Protein AF-A0A2W5N6B0-F1 (afdb_monomer_lite)

Organism: NCBI:txid349221

Structure (mmCIF, N/CA/C/O backbone):
data_AF-A0A2W5N6B0-F1
#
_entry.id   AF-A0A2W5N6B0-F1
#
loop_
_atom_site.group_PDB
_atom_site.id
_atom_site.type_symbol
_atom_site.label_atom_id
_atom_site.label_alt_id
_atom_site.label_comp_id
_atom_site.label_asym_id
_atom_site.label_entity_id
_atom_site.label_seq_id
_atom_site.pdbx_PDB_ins_code
_atom_site.Cartn_x
_atom_site.Cartn_y
_atom_site.Cartn_z
_atom_site.occupancy
_atom_site.B_iso_or_equiv
_atom_site.auth_seq_id
_atom_site.auth_comp_id
_atom_site.auth_asym_id
_atom_site.auth_atom_id
_atom_site.pdbx_PDB_model_num
ATOM 1 N N . MET A 1 1 ? 48.578 -31.060 2.556 1.00 41.78 1 MET A N 1
ATOM 2 C CA . MET A 1 1 ? 48.231 -31.994 3.649 1.00 41.78 1 MET A CA 1
ATOM 3 C C . MET A 1 1 ? 46.722 -31.958 3.850 1.00 41.78 1 MET A C 1
ATOM 5 O O . MET A 1 1 ? 46.220 -31.009 4.428 1.00 41.78 1 MET A O 1
ATOM 9 N N . LYS A 1 2 ? 45.993 -32.922 3.274 1.00 43.59 2 LYS A N 1
ATOM 10 C CA . LYS A 1 2 ? 44.538 -33.074 3.419 1.00 43.59 2 LYS A CA 1
ATOM 11 C C . LYS A 1 2 ? 44.294 -34.296 4.298 1.00 43.59 2 LYS A C 1
ATOM 13 O O . LYS A 1 2 ? 44.694 -35.394 3.927 1.00 43.59 2 LYS A O 1
ATOM 18 N N . LYS A 1 3 ? 43.679 -34.096 5.456 1.00 54.50 3 LYS A N 1
ATOM 19 C CA . LYS A 1 3 ? 43.113 -35.153 6.295 1.00 54.50 3 LYS A CA 1
ATOM 20 C C . LYS A 1 3 ? 41.793 -34.607 6.813 1.00 54.50 3 LYS A C 1
ATOM 22 O O . LYS A 1 3 ? 41.817 -33.530 7.380 1.00 54.50 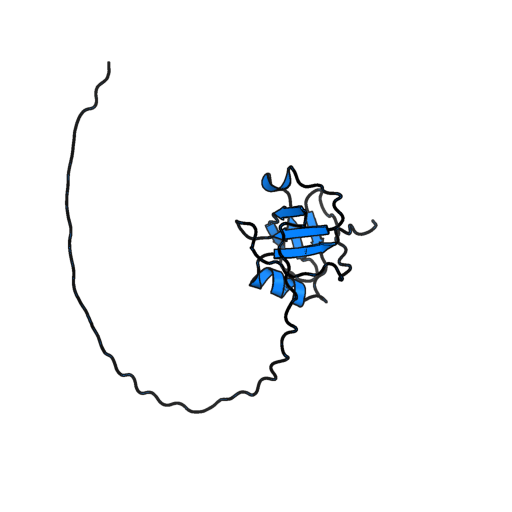3 LYS A O 1
ATOM 27 N N . TYR A 1 4 ? 40.693 -35.297 6.546 1.00 50.62 4 TYR A N 1
ATOM 28 C CA . TYR A 1 4 ? 39.731 -35.740 7.555 1.00 50.62 4 TYR A CA 1
ATOM 29 C C . TYR A 1 4 ? 38.802 -36.748 6.878 1.00 50.62 4 TYR A C 1
ATOM 31 O O . TYR A 1 4 ? 38.109 -36.448 5.909 1.00 50.62 4 TYR A O 1
ATOM 39 N N . ALA A 1 5 ? 38.919 -37.978 7.361 1.00 52.16 5 ALA A N 1
ATOM 40 C CA . ALA A 1 5 ? 38.058 -39.110 7.091 1.00 52.16 5 ALA A CA 1
ATOM 41 C C . ALA A 1 5 ? 37.095 -39.296 8.280 1.00 52.16 5 ALA A C 1
ATOM 43 O O . ALA A 1 5 ? 37.281 -38.665 9.321 1.00 52.16 5 ALA A O 1
ATOM 44 N N . SER A 1 6 ? 36.169 -40.244 8.110 1.00 50.41 6 SER A N 1
ATOM 45 C CA . SER A 1 6 ? 35.234 -40.834 9.088 1.00 50.41 6 SER A CA 1
ATOM 46 C C . SER A 1 6 ? 33.880 -40.124 9.196 1.00 50.41 6 SER A C 1
ATOM 48 O O . SER A 1 6 ? 33.804 -38.988 9.639 1.00 50.41 6 SER A O 1
ATOM 50 N N . ALA A 1 7 ? 32.788 -40.653 8.635 1.00 49.75 7 ALA A N 1
ATOM 51 C CA . ALA A 1 7 ? 32.105 -41.947 8.832 1.00 49.75 7 ALA A CA 1
ATOM 52 C C . ALA A 1 7 ? 31.016 -41.885 9.923 1.00 49.75 7 ALA A C 1
ATOM 54 O O . ALA A 1 7 ? 31.308 -41.787 11.106 1.00 49.75 7 ALA A O 1
ATOM 55 N N . 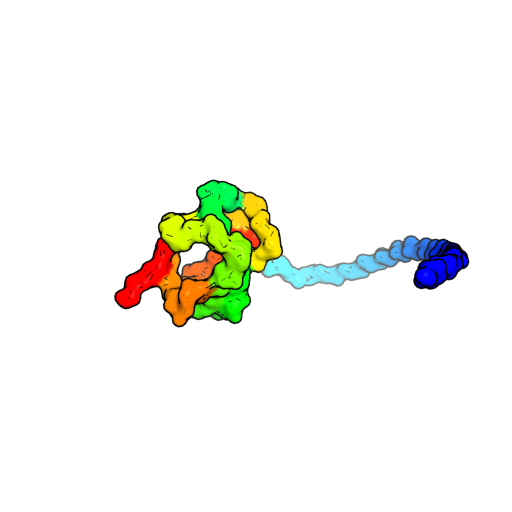ILE A 1 8 ? 29.768 -41.961 9.439 1.00 54.38 8 ILE A N 1
ATOM 56 C CA . ILE A 1 8 ? 28.655 -42.826 9.871 1.00 54.38 8 ILE A CA 1
ATOM 57 C C . ILE A 1 8 ? 28.425 -42.976 11.382 1.00 54.38 8 ILE A C 1
ATOM 59 O O . ILE A 1 8 ? 29.148 -43.724 12.028 1.00 54.38 8 ILE A O 1
ATOM 63 N N . VAL A 1 9 ? 27.280 -42.478 11.870 1.00 51.94 9 VAL A N 1
ATOM 64 C CA . VAL A 1 9 ? 26.424 -43.236 12.804 1.00 51.94 9 VAL A CA 1
ATOM 65 C C . VAL A 1 9 ? 24.953 -43.005 12.450 1.00 51.94 9 VAL A C 1
ATOM 67 O O . VAL A 1 9 ? 24.437 -41.892 12.478 1.00 51.94 9 VAL A O 1
ATOM 70 N N . LEU A 1 10 ? 24.311 -44.111 12.092 1.00 57.31 10 LEU A N 1
ATOM 71 C CA . LEU A 1 10 ? 22.883 -44.321 11.916 1.00 57.31 10 LEU A CA 1
ATOM 72 C C . LEU A 1 10 ? 22.261 -44.530 13.308 1.00 57.31 10 LEU A C 1
ATOM 74 O O . LEU A 1 10 ? 22.767 -45.372 14.047 1.00 57.31 10 LEU A O 1
ATOM 78 N N . LEU A 1 11 ? 21.157 -43.864 13.659 1.00 51.88 11 LEU A N 1
ATOM 79 C CA . LEU A 1 11 ? 20.243 -44.434 14.655 1.00 51.88 11 LEU A CA 1
ATOM 80 C C . LEU A 1 11 ? 18.798 -43.972 14.457 1.00 51.88 11 LEU A C 1
ATOM 82 O O . LEU A 1 11 ? 18.444 -42.801 14.552 1.00 51.88 11 LEU A O 1
ATOM 86 N N . ILE A 1 12 ? 17.999 -44.983 14.143 1.00 54.66 12 ILE A N 1
ATOM 87 C CA . ILE A 1 12 ? 16.551 -45.033 14.019 1.00 54.66 12 ILE A CA 1
ATOM 88 C C . ILE A 1 12 ? 15.945 -44.910 15.420 1.00 54.66 12 ILE A C 1
ATOM 90 O O . ILE A 1 12 ? 16.307 -45.684 16.302 1.00 54.66 12 ILE A O 1
ATOM 94 N N . VAL A 1 13 ? 14.961 -44.027 15.602 1.00 57.84 13 VAL A N 1
ATOM 95 C CA . VAL A 1 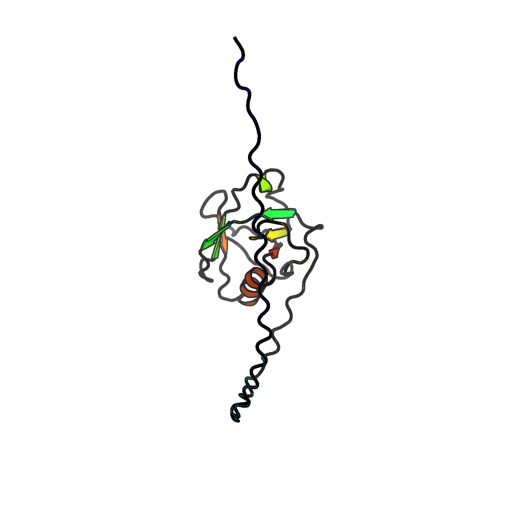13 ? 13.948 -44.189 16.655 1.00 57.84 13 VAL A CA 1
ATOM 96 C C . VAL A 1 13 ? 12.572 -44.048 16.016 1.00 57.84 13 VAL A C 1
ATOM 98 O O . VAL A 1 13 ? 12.017 -42.963 15.870 1.00 57.84 13 VAL A O 1
ATOM 101 N N . LEU A 1 14 ? 12.046 -45.201 15.607 1.00 53.69 14 LEU A N 1
ATOM 102 C CA . LEU A 1 14 ? 10.618 -45.451 15.488 1.00 53.69 14 LEU A CA 1
ATOM 103 C C . LEU A 1 14 ? 10.053 -45.534 16.906 1.00 53.69 14 LEU A C 1
ATOM 105 O O . LEU A 1 14 ? 10.401 -46.443 17.653 1.00 53.69 14 LEU A O 1
ATOM 109 N N . CYS A 1 15 ? 9.155 -44.622 17.258 1.00 49.62 15 CYS A N 1
ATOM 110 C CA . CYS A 1 15 ? 8.217 -44.845 18.347 1.00 49.62 15 CYS A CA 1
ATOM 111 C C . CYS A 1 15 ? 6.840 -44.404 17.857 1.00 49.62 15 CYS A C 1
ATOM 113 O O . CYS A 1 15 ? 6.521 -43.218 17.811 1.00 49.62 15 CYS A O 1
ATOM 115 N N . GLY A 1 16 ? 6.058 -45.379 17.398 1.00 45.25 16 GLY A N 1
ATOM 116 C CA . GLY A 1 16 ? 4.622 -45.211 17.275 1.00 45.25 16 GLY A CA 1
ATOM 117 C C . GLY A 1 16 ? 3.987 -45.339 18.652 1.00 45.25 16 GLY A C 1
ATOM 118 O O . GLY A 1 16 ? 4.425 -46.160 19.450 1.00 45.25 16 GLY A O 1
ATOM 119 N N . LEU A 1 17 ? 2.926 -44.580 18.906 1.00 55.59 17 LEU A N 1
ATOM 120 C CA . LEU A 1 17 ? 1.847 -45.052 19.762 1.00 55.59 17 LEU A CA 1
ATOM 121 C C . LEU A 1 17 ? 0.546 -44.348 19.378 1.00 55.59 17 LEU A C 1
ATOM 123 O O . LEU A 1 17 ? 0.445 -43.123 19.353 1.00 55.59 17 LEU A O 1
ATOM 127 N N . ALA A 1 18 ? -0.434 -45.174 19.034 1.00 51.16 18 ALA A N 1
ATOM 128 C CA . ALA A 1 18 ? -1.803 -44.795 18.768 1.00 51.16 18 ALA A CA 1
ATOM 129 C C . ALA A 1 18 ? -2.491 -44.294 20.046 1.00 51.16 18 ALA A C 1
ATOM 131 O O . ALA A 1 18 ? -2.353 -44.898 21.107 1.00 51.16 18 ALA A O 1
ATOM 132 N N . ALA A 1 19 ? -3.311 -43.255 19.912 1.00 50.50 19 ALA A N 1
ATOM 133 C CA . ALA A 1 19 ? -4.367 -42.944 20.867 1.00 50.50 19 ALA A CA 1
ATOM 134 C C . ALA A 1 19 ? -5.574 -42.369 20.115 1.00 50.50 19 ALA A C 1
ATOM 136 O O . ALA A 1 19 ? -5.756 -41.161 19.986 1.00 50.50 19 ALA A O 1
ATOM 137 N N . THR A 1 20 ? -6.418 -43.259 19.597 1.00 56.38 20 THR A N 1
ATOM 138 C CA . THR A 1 20 ? -7.801 -42.934 19.238 1.00 56.38 20 THR A CA 1
ATOM 139 C C . THR A 1 20 ? -8.604 -42.750 20.524 1.00 56.38 20 THR A C 1
ATOM 141 O O . THR A 1 20 ? -9.148 -43.707 21.072 1.00 56.38 20 THR A O 1
ATOM 144 N N . GLY A 1 21 ? -8.655 -41.515 21.023 1.00 45.91 21 GLY A N 1
ATOM 145 C CA . GLY A 1 21 ? -9.520 -41.099 22.124 1.00 45.91 21 GLY A CA 1
ATOM 146 C C . GLY A 1 21 ? -10.802 -40.468 21.592 1.00 45.91 21 GLY A C 1
ATOM 147 O O . GLY A 1 21 ? -10.828 -39.293 21.238 1.00 45.91 21 GLY A O 1
ATOM 148 N N . ARG A 1 22 ? -11.877 -41.255 21.522 1.00 56.97 22 ARG A N 1
ATOM 149 C CA . ARG A 1 22 ? -13.228 -40.805 21.166 1.00 56.97 22 ARG A CA 1
ATOM 150 C C . ARG A 1 22 ? -13.902 -40.258 22.431 1.00 56.97 22 ARG A C 1
ATOM 152 O O . ARG A 1 22 ? -14.503 -41.021 23.179 1.00 56.97 22 ARG A O 1
ATOM 159 N N . ALA A 1 23 ? -13.792 -38.955 22.682 1.00 45.97 23 ALA A N 1
ATOM 160 C CA . ALA A 1 23 ? -14.528 -38.284 23.754 1.00 45.97 23 ALA A CA 1
ATOM 161 C C . ALA A 1 23 ? -15.771 -37.592 23.179 1.00 45.97 23 ALA A C 1
ATOM 163 O O . ALA A 1 23 ? -15.686 -36.623 22.428 1.00 45.97 23 ALA A O 1
ATOM 164 N N . LYS A 1 24 ? -16.940 -38.136 23.520 1.00 58.00 24 LYS A N 1
ATOM 165 C CA . LYS A 1 24 ? -18.250 -37.539 23.275 1.00 58.00 24 LYS A CA 1
ATOM 166 C C . LYS A 1 24 ? -18.511 -36.521 24.382 1.00 58.00 24 LYS A C 1
ATOM 168 O O . LYS A 1 24 ? -18.784 -36.916 25.508 1.00 58.00 24 LYS A O 1
ATOM 173 N N . ILE A 1 25 ? -18.421 -35.233 24.060 1.00 57.31 25 ILE A N 1
ATOM 174 C CA . ILE A 1 25 ? -18.868 -34.151 24.941 1.00 57.31 25 ILE A CA 1
ATOM 175 C C . ILE A 1 25 ? -20.196 -33.647 24.375 1.00 57.31 25 ILE A C 1
ATOM 177 O O . ILE A 1 25 ? -20.237 -32.965 23.356 1.00 57.31 25 ILE A O 1
ATOM 181 N N . MET A 1 26 ? -21.288 -34.074 25.007 1.00 49.50 26 MET A N 1
ATOM 182 C CA . MET A 1 26 ? -22.595 -33.436 24.889 1.00 49.50 26 MET A CA 1
ATOM 183 C C . MET A 1 26 ? -22.639 -32.345 25.955 1.00 49.50 26 MET A C 1
ATOM 185 O O . MET A 1 26 ? -22.617 -32.649 27.145 1.00 49.50 26 MET A O 1
ATOM 189 N N . GLY A 1 27 ? -22.652 -31.092 25.516 1.00 52.56 27 GLY A N 1
ATOM 190 C CA . GLY A 1 27 ? -22.861 -29.922 26.357 1.00 52.56 27 GLY A CA 1
ATOM 191 C C . GLY A 1 27 ? -23.805 -28.983 25.628 1.00 52.56 27 GLY A C 1
ATOM 192 O O . GLY A 1 27 ? -23.416 -28.362 24.643 1.00 52.56 27 GLY A O 1
ATOM 193 N N . ASN A 1 28 ? -25.053 -28.954 26.088 1.00 61.47 28 ASN A N 1
ATOM 194 C CA . ASN A 1 28 ? -26.052 -27.968 25.707 1.00 61.47 28 ASN A CA 1
ATOM 195 C C . ASN A 1 28 ? -25.585 -26.580 26.161 1.00 61.47 28 ASN A C 1
ATOM 197 O O . ASN A 1 28 ? -25.136 -26.439 27.297 1.00 61.47 28 ASN A O 1
ATOM 201 N N . ASN A 1 29 ? -25.747 -25.571 25.309 1.00 53.50 29 ASN A N 1
ATOM 202 C CA . ASN A 1 29 ? -26.255 -24.286 25.766 1.00 53.50 29 AS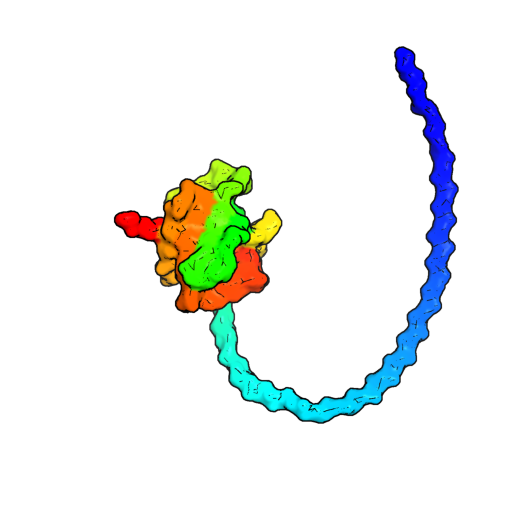N A CA 1
ATOM 203 C C . ASN A 1 29 ? -26.897 -23.527 24.607 1.00 53.50 29 ASN A C 1
ATOM 205 O O . ASN A 1 29 ? -26.295 -23.308 23.554 1.00 53.50 29 ASN A O 1
ATOM 209 N N . GLU A 1 30 ? -28.154 -23.191 24.855 1.00 57.84 30 GLU A N 1
ATOM 210 C CA . GLU A 1 30 ? -28.965 -22.207 24.164 1.00 57.84 30 GLU A CA 1
ATOM 211 C C . GLU A 1 30 ? -28.368 -20.794 24.338 1.00 57.84 30 GLU A C 1
ATOM 213 O O . GLU A 1 30 ? -27.470 -20.564 25.147 1.00 57.84 30 GLU A O 1
ATOM 218 N N . ASP A 1 31 ? -28.914 -19.855 23.565 1.00 48.19 31 ASP A N 1
ATOM 219 C CA . ASP A 1 31 ? -28.844 -18.409 23.794 1.00 48.19 31 ASP A CA 1
ATOM 220 C C . ASP A 1 31 ? -27.541 -17.682 23.434 1.00 48.19 31 ASP A C 1
ATOM 222 O O . ASP A 1 31 ? -26.706 -17.329 24.261 1.00 48.19 31 ASP A O 1
ATOM 226 N N . ALA A 1 32 ? -27.445 -17.307 22.159 1.00 49.75 32 ALA A N 1
ATOM 227 C CA . ALA A 1 32 ? -27.644 -15.909 21.770 1.00 49.75 32 ALA A CA 1
ATOM 228 C C . ALA A 1 32 ? -27.436 -15.787 20.257 1.00 49.75 32 ALA A C 1
ATOM 230 O O . ALA A 1 32 ? -26.349 -15.460 19.778 1.00 49.75 32 ALA A O 1
ATOM 231 N N . HIS A 1 33 ? -28.511 -15.987 19.490 1.00 42.00 33 HIS A N 1
ATOM 232 C CA . HIS A 1 33 ? -28.608 -15.421 18.147 1.00 42.00 33 HIS A CA 1
ATOM 233 C C . HIS A 1 33 ? -28.708 -13.898 18.298 1.00 42.00 33 HIS A C 1
ATOM 235 O O . HIS A 1 33 ? -29.774 -13.288 18.239 1.00 42.00 33 HIS A O 1
ATOM 241 N N . ARG A 1 34 ? -27.558 -13.272 18.556 1.00 48.12 34 ARG A N 1
ATOM 242 C CA . ARG A 1 34 ? -27.359 -11.844 18.376 1.00 48.12 34 ARG A CA 1
ATOM 243 C C . ARG A 1 34 ? -27.507 -11.615 16.881 1.00 48.12 34 ARG A C 1
ATOM 245 O O . ARG A 1 34 ? -26.576 -11.849 16.117 1.00 48.12 34 ARG A O 1
ATOM 252 N N . SER A 1 35 ? -28.704 -11.195 16.486 1.00 50.47 35 SER A N 1
ATOM 253 C CA . SER A 1 35 ? -28.973 -10.515 15.225 1.00 50.47 35 SER A CA 1
ATOM 254 C C . SER A 1 35 ? -28.180 -9.209 15.239 1.00 50.47 35 SER A C 1
ATOM 256 O O . SER A 1 35 ? -28.716 -8.129 15.463 1.00 50.47 35 SER A O 1
ATOM 258 N N . GLY A 1 36 ? -26.857 -9.322 15.121 1.00 48.97 36 GLY A N 1
ATOM 259 C CA . GLY A 1 36 ? -26.035 -8.224 14.674 1.00 48.97 36 GLY A CA 1
ATOM 260 C C . GLY A 1 36 ? -26.445 -8.001 13.237 1.00 48.97 36 GLY A C 1
ATOM 261 O O . GLY A 1 36 ? -26.368 -8.921 12.430 1.00 48.97 36 GLY A O 1
ATOM 262 N N . GLU A 1 37 ? -26.954 -6.812 12.948 1.00 44.69 37 GLU A N 1
ATOM 263 C CA . GLU A 1 37 ? -26.978 -6.289 11.596 1.00 44.69 37 GLU A CA 1
ATOM 264 C C . GLU A 1 37 ? -25.604 -6.544 10.977 1.00 44.69 37 GLU A C 1
ATOM 266 O O . GLU A 1 37 ? -24.641 -5.808 11.217 1.00 44.69 37 GLU A O 1
ATOM 271 N N . ASP A 1 38 ? -25.515 -7.609 10.183 1.00 44.25 38 ASP A N 1
ATOM 272 C CA . ASP A 1 38 ? -24.526 -7.752 9.142 1.00 44.25 38 ASP A CA 1
ATOM 273 C C . ASP A 1 38 ? -24.776 -6.566 8.217 1.00 44.25 38 ASP A C 1
ATOM 275 O O . ASP A 1 38 ? -25.511 -6.644 7.229 1.00 44.25 38 ASP A O 1
ATOM 279 N N . LYS A 1 39 ? -24.191 -5.412 8.564 1.00 47.38 39 LYS A N 1
ATOM 280 C CA . LYS A 1 39 ? -23.868 -4.368 7.604 1.00 47.38 39 LYS A CA 1
ATOM 281 C C . LYS A 1 39 ? -22.995 -5.072 6.593 1.00 47.38 39 LYS A C 1
ATOM 283 O O . LYS A 1 39 ? -21.786 -5.145 6.792 1.00 47.38 39 LYS A O 1
ATOM 288 N N . LYS A 1 40 ? -23.651 -5.664 5.590 1.00 45.75 40 LYS A N 1
ATOM 289 C CA . LYS A 1 40 ? -23.102 -6.392 4.455 1.00 45.75 40 LYS A CA 1
ATOM 290 C C . LYS A 1 40 ? -21.860 -5.632 4.047 1.00 45.75 40 LYS A C 1
ATOM 292 O O . LYS A 1 40 ? -21.977 -4.576 3.427 1.00 45.75 40 LYS A O 1
ATOM 297 N N . ALA A 1 41 ? -20.705 -6.093 4.533 1.00 52.78 41 ALA A N 1
ATOM 298 C CA . ALA A 1 41 ? -19.460 -5.378 4.362 1.00 52.78 41 ALA A CA 1
ATOM 299 C C . ALA A 1 41 ? -19.323 -5.241 2.857 1.00 52.78 41 ALA A C 1
ATOM 301 O O . ALA A 1 41 ? -19.316 -6.261 2.163 1.00 52.78 41 ALA A O 1
ATOM 302 N N . ALA A 1 42 ? -19.389 -4.005 2.356 1.00 62.28 42 ALA A N 1
ATOM 303 C CA . ALA A 1 42 ? -19.347 -3.750 0.930 1.00 62.28 42 ALA A CA 1
ATOM 304 C C . ALA A 1 42 ? -18.140 -4.523 0.401 1.00 62.28 42 ALA A C 1
ATOM 306 O O . ALA A 1 42 ? -17.021 -4.303 0.868 1.00 62.28 42 ALA A O 1
ATOM 307 N N . SER A 1 43 ? -18.385 -5.533 -0.439 1.00 78.81 43 SER A N 1
ATOM 308 C CA . SER A 1 43 ? -17.313 -6.435 -0.834 1.00 78.81 43 SER A CA 1
ATOM 309 C C . SER A 1 43 ? -16.311 -5.599 -1.613 1.00 78.81 43 SER A C 1
ATOM 311 O O . SER A 1 43 ? -16.648 -5.079 -2.681 1.00 78.81 43 SER A O 1
ATOM 313 N N . VAL A 1 44 ? -15.113 -5.429 -1.058 1.00 90.25 44 VAL A N 1
ATOM 314 C CA . VAL A 1 44 ? -14.031 -4.699 -1.714 1.00 90.25 44 VAL A CA 1
ATOM 315 C C . VAL A 1 44 ? -13.806 -5.337 -3.081 1.00 90.25 44 VAL A C 1
ATOM 317 O O . VAL A 1 44 ? -13.601 -6.549 -3.174 1.00 90.25 44 VAL A O 1
ATOM 320 N N . GLN A 1 45 ? -13.894 -4.538 -4.146 1.00 94.69 45 GLN A N 1
ATOM 321 C CA . GLN A 1 45 ? -13.591 -5.021 -5.490 1.00 94.69 45 GLN A CA 1
ATOM 322 C C . GLN A 1 45 ? -12.120 -5.412 -5.544 1.00 94.69 45 GLN A C 1
ATOM 324 O O . GLN A 1 45 ? -11.276 -4.707 -4.998 1.00 94.69 45 GLN A O 1
ATOM 329 N N . THR A 1 46 ? -11.807 -6.529 -6.192 1.00 95.88 46 THR A N 1
ATOM 330 C CA . THR A 1 46 ? -10.428 -7.010 -6.298 1.00 95.88 46 THR A CA 1
ATOM 331 C C . THR A 1 46 ? -9.977 -7.086 -7.744 1.00 95.88 46 THR A C 1
ATOM 333 O O . THR A 1 46 ? -10.759 -7.477 -8.612 1.00 95.88 46 THR A O 1
ATOM 336 N N . VAL A 1 47 ? -8.700 -6.815 -7.987 1.00 96.56 47 VAL A N 1
ATOM 337 C CA . VAL A 1 47 ? -8.045 -6.953 -9.295 1.00 96.56 47 VAL A CA 1
ATOM 338 C C . VAL A 1 47 ? -6.730 -7.722 -9.165 1.00 96.56 47 VAL A C 1
ATOM 340 O O . VAL A 1 47 ? -6.172 -7.819 -8.072 1.00 96.56 47 VAL A O 1
ATOM 343 N N . SER A 1 48 ? -6.234 -8.272 -10.278 1.00 94.94 48 SER A N 1
ATOM 344 C CA . SER A 1 48 ? -4.867 -8.813 -10.342 1.00 94.94 48 SER A CA 1
ATOM 345 C C . SER A 1 48 ? -3.850 -7.660 -10.361 1.00 94.94 48 SER A C 1
ATOM 347 O O . SER A 1 48 ? -4.060 -6.708 -11.125 1.00 94.94 48 SER A O 1
ATOM 349 N N . PRO A 1 49 ? -2.759 -7.720 -9.569 1.00 91.75 49 PRO A N 1
ATOM 350 C CA . PRO A 1 49 ? -1.733 -6.680 -9.558 1.00 91.75 49 PRO A CA 1
ATOM 351 C C . PRO A 1 49 ? -0.819 -6.673 -10.785 1.00 91.75 49 PRO A C 1
ATOM 353 O O . PRO A 1 49 ? -0.158 -5.671 -11.014 1.00 91.75 49 PRO A O 1
ATOM 356 N N . GLU A 1 50 ? -0.787 -7.740 -11.590 1.00 90.62 50 GLU A N 1
ATOM 357 C CA . GLU A 1 50 ? 0.169 -7.920 -12.704 1.00 90.62 50 GLU A CA 1
ATOM 358 C C . GLU A 1 50 ? 0.132 -6.801 -13.757 1.00 90.62 50 GLU A C 1
ATOM 360 O O . GLU A 1 50 ? 1.083 -6.611 -14.510 1.00 90.62 50 GLU A O 1
ATOM 365 N N . LYS A 1 51 ? -0.981 -6.065 -13.828 1.00 90.31 51 LYS A N 1
ATOM 366 C CA . LYS A 1 51 ? -1.195 -4.961 -14.776 1.00 90.31 51 LYS A CA 1
ATOM 367 C C . LYS A 1 51 ? -0.757 -3.598 -14.238 1.00 90.31 51 LYS A C 1
ATOM 369 O O . LYS A 1 51 ? -0.943 -2.596 -14.924 1.00 90.31 51 LYS A O 1
ATOM 374 N N . PHE A 1 52 ? -0.253 -3.543 -13.012 1.00 92.56 52 PHE A N 1
ATOM 375 C CA . PHE A 1 52 ? 0.125 -2.315 -12.323 1.00 92.56 52 PHE A CA 1
ATOM 376 C C . PHE A 1 52 ? 1.566 -2.422 -11.855 1.00 92.56 52 PHE A C 1
ATOM 378 O O . PHE A 1 52 ? 2.080 -3.521 -11.680 1.00 92.56 52 PHE A O 1
ATOM 385 N N . GLN A 1 53 ? 2.211 -1.282 -11.626 1.00 92.44 53 GLN A N 1
ATOM 386 C CA . GLN A 1 53 ? 3.572 -1.267 -11.113 1.00 92.44 53 GLN A CA 1
ATOM 387 C C . GLN A 1 53 ? 3.567 -1.784 -9.658 1.00 92.44 53 GLN A C 1
ATOM 389 O O . GLN A 1 53 ? 2.965 -1.137 -8.790 1.00 92.44 53 GLN A O 1
ATOM 394 N N . PRO A 1 54 ? 4.176 -2.954 -9.371 1.00 92.56 54 PRO A N 1
ATOM 395 C CA . PRO A 1 54 ? 4.202 -3.503 -8.024 1.00 92.56 54 PRO A CA 1
ATOM 396 C C . PRO A 1 54 ? 5.187 -2.720 -7.157 1.00 92.56 54 PRO A C 1
ATOM 398 O O . PRO A 1 54 ? 6.320 -2.467 -7.567 1.00 92.56 54 PRO A O 1
ATOM 401 N N . ILE A 1 55 ? 4.756 -2.373 -5.946 1.00 93.50 55 ILE A N 1
ATOM 402 C CA . ILE A 1 55 ? 5.556 -1.671 -4.943 1.00 93.50 55 ILE A CA 1
ATOM 403 C C . ILE A 1 55 ? 5.484 -2.449 -3.634 1.00 93.50 55 ILE A C 1
ATOM 405 O O . ILE A 1 55 ? 4.432 -2.517 -2.994 1.00 93.50 55 ILE A O 1
ATOM 409 N N . LYS A 1 56 ? 6.619 -3.009 -3.212 1.00 95.06 56 LYS A N 1
ATOM 410 C CA . LYS A 1 56 ? 6.733 -3.610 -1.884 1.00 95.06 56 LYS A CA 1
ATOM 411 C C . LYS A 1 56 ? 6.845 -2.513 -0.842 1.00 95.06 56 LYS A C 1
ATOM 413 O O . LYS A 1 56 ? 7.713 -1.648 -0.956 1.00 95.06 56 LYS A O 1
ATOM 418 N N . ALA A 1 57 ? 6.025 -2.583 0.191 1.00 95.06 57 ALA A N 1
ATOM 419 C CA . ALA A 1 57 ? 6.014 -1.616 1.271 1.00 95.06 57 ALA A CA 1
ATOM 420 C C . ALA A 1 57 ? 6.197 -2.292 2.631 1.00 95.06 57 ALA A C 1
ATOM 422 O O . ALA A 1 57 ? 5.743 -3.410 2.862 1.00 95.06 57 ALA A O 1
ATOM 423 N N . GLU A 1 58 ? 6.855 -1.592 3.546 1.00 95.44 58 GLU A N 1
ATOM 424 C CA . GLU A 1 58 ? 6.879 -1.919 4.966 1.00 95.44 58 GLU A CA 1
ATOM 425 C C . GLU A 1 58 ? 5.984 -0.938 5.716 1.00 95.44 58 GLU A C 1
ATOM 427 O O . GLU A 1 58 ? 6.073 0.269 5.509 1.00 95.44 58 GLU A O 1
ATOM 432 N N . VAL A 1 59 ? 5.101 -1.444 6.574 1.00 96.38 59 VAL A N 1
ATOM 433 C CA . VAL A 1 59 ? 4.210 -0.590 7.365 1.00 96.38 59 VAL A CA 1
ATOM 434 C C . VAL A 1 59 ? 4.956 -0.118 8.606 1.00 96.38 59 VAL A C 1
ATOM 436 O O . VAL A 1 59 ? 5.284 -0.931 9.468 1.00 96.38 59 VAL A O 1
ATOM 439 N N . LEU A 1 60 ? 5.202 1.188 8.694 1.00 96.62 60 LEU A N 1
ATOM 440 C CA . LEU A 1 60 ? 5.881 1.821 9.825 1.00 96.62 60 LEU A CA 1
ATOM 441 C C . LEU A 1 60 ? 4.896 2.284 10.904 1.00 96.62 60 LEU A C 1
ATOM 443 O O . LEU A 1 60 ? 5.179 2.147 12.090 1.00 96.62 60 LEU A O 1
ATOM 447 N N . ASP A 1 61 ? 3.740 2.814 10.495 1.00 97.06 61 ASP A N 1
ATOM 448 C CA . ASP A 1 61 ? 2.672 3.263 11.395 1.00 97.06 61 ASP A CA 1
ATOM 449 C C . ASP A 1 61 ? 1.313 2.808 10.849 1.00 97.06 61 ASP A C 1
ATOM 451 O O . ASP A 1 61 ? 1.002 3.019 9.676 1.00 97.06 61 ASP A O 1
ATOM 455 N N . LYS A 1 62 ? 0.516 2.159 11.704 1.00 96.31 62 LYS A N 1
ATOM 456 C CA . LYS A 1 62 ? -0.816 1.623 11.382 1.00 96.31 62 LYS A CA 1
ATOM 457 C C . LYS A 1 62 ? -1.959 2.546 11.808 1.00 96.31 62 LYS A C 1
ATOM 459 O O . LYS A 1 62 ? -3.119 2.208 11.581 1.00 96.31 62 LYS A O 1
ATOM 464 N N . THR A 1 63 ? -1.658 3.677 12.439 1.00 97.69 63 THR A N 1
ATOM 465 C CA . THR A 1 63 ? -2.656 4.654 12.877 1.00 97.69 63 THR A CA 1
ATOM 466 C C . THR A 1 63 ? -3.398 5.198 11.655 1.00 97.69 63 THR A C 1
ATOM 468 O O . THR A 1 63 ? -2.739 5.759 10.785 1.00 97.69 63 THR A O 1
ATOM 471 N N . PRO A 1 64 ? -4.738 5.085 11.555 1.00 96.56 64 PRO A N 1
ATOM 472 C CA . PRO A 1 64 ? -5.466 5.476 10.346 1.00 96.56 64 PRO A CA 1
ATOM 473 C C . PRO A 1 64 ? -5.183 6.907 9.877 1.00 96.56 64 PRO A C 1
ATOM 475 O O . PRO A 1 64 ? -4.959 7.109 8.693 1.00 96.56 64 PRO A O 1
ATOM 478 N N . SER A 1 65 ? -5.086 7.878 10.788 1.00 96.56 65 SER A N 1
ATOM 479 C CA . SER A 1 65 ? -4.801 9.283 10.452 1.00 96.56 65 SER A CA 1
ATOM 480 C C . SER A 1 65 ? -3.357 9.576 10.037 1.00 96.56 65 SER A C 1
ATOM 482 O O . SER A 1 65 ? -3.072 10.658 9.532 1.00 96.56 65 SER A O 1
ATOM 484 N N . HIS A 1 66 ? -2.438 8.633 10.258 1.00 96.12 66 HIS A N 1
ATOM 485 C CA . HIS A 1 66 ? -1.003 8.779 9.999 1.00 96.12 66 HIS A CA 1
ATOM 486 C C . HIS A 1 66 ? -0.411 7.495 9.411 1.00 96.12 66 HIS A C 1
ATOM 488 O O . HIS A 1 66 ? 0.733 7.134 9.699 1.00 96.12 66 HIS A O 1
ATOM 494 N N . TYR A 1 67 ? -1.185 6.789 8.587 1.00 97.06 67 TYR A N 1
ATOM 495 C CA . TYR A 1 67 ? -0.798 5.480 8.088 1.00 97.06 67 TYR A CA 1
ATOM 496 C C . TYR A 1 67 ? 0.444 5.626 7.215 1.00 97.06 67 TYR A C 1
ATOM 498 O O . TYR A 1 67 ? 0.400 6.217 6.134 1.00 97.06 67 TYR A O 1
ATOM 506 N N . THR A 1 68 ? 1.576 5.132 7.706 1.00 96.88 68 THR A N 1
ATOM 507 C CA . THR A 1 68 ? 2.883 5.412 7.114 1.00 96.88 68 THR A CA 1
ATOM 508 C C . THR A 1 68 ? 3.500 4.126 6.609 1.00 96.88 68 THR A C 1
ATOM 510 O O . THR A 1 68 ? 3.672 3.166 7.362 1.00 96.88 68 THR A O 1
ATOM 513 N N . ILE A 1 69 ? 3.875 4.137 5.334 1.00 95.44 69 ILE A N 1
ATOM 514 C CA . ILE A 1 69 ? 4.612 3.053 4.698 1.00 95.44 69 ILE A CA 1
ATOM 515 C C . ILE A 1 69 ? 5.982 3.529 4.226 1.00 95.44 69 ILE A C 1
ATOM 517 O O . ILE A 1 69 ? 6.151 4.676 3.808 1.00 95.44 69 ILE A O 1
ATOM 521 N N . ASP A 1 70 ? 6.945 2.619 4.259 1.00 94.25 70 ASP A N 1
ATOM 522 C CA . ASP A 1 70 ? 8.267 2.781 3.674 1.00 94.25 70 ASP A CA 1
ATOM 523 C C . ASP A 1 70 ? 8.381 1.915 2.423 1.00 94.25 70 ASP A C 1
ATOM 525 O O . ASP A 1 70 ? 8.141 0.705 2.457 1.00 94.25 70 ASP A O 1
ATOM 529 N N . VAL A 1 71 ? 8.750 2.536 1.308 1.00 91.94 71 VAL A N 1
ATOM 530 C CA . VAL A 1 71 ? 8.962 1.849 0.031 1.00 91.94 71 VAL A CA 1
ATOM 531 C C . VAL A 1 71 ? 10.440 1.712 -0.327 1.00 91.94 71 VAL A C 1
ATOM 533 O O . VAL A 1 71 ? 10.780 1.315 -1.441 1.00 91.94 71 VAL A O 1
ATOM 536 N N . LYS A 1 72 ? 11.342 1.988 0.616 1.00 86.50 72 LYS A N 1
ATOM 537 C CA . LYS A 1 72 ? 12.782 1.775 0.486 1.00 86.50 72 LYS A CA 1
ATOM 538 C C . LYS A 1 72 ? 13.105 0.284 0.539 1.00 86.50 72 LYS A C 1
ATOM 540 O O . LYS A 1 72 ? 13.528 -0.263 1.558 1.00 86.50 72 LYS A O 1
ATOM 545 N N . LYS A 1 73 ? 12.907 -0.410 -0.579 1.00 78.94 73 LYS A N 1
ATOM 546 C CA . LYS A 1 73 ? 13.267 -1.824 -0.740 1.00 78.94 73 LYS A CA 1
ATOM 547 C C . LYS A 1 73 ? 14.024 -2.013 -2.044 1.00 78.94 73 LYS A C 1
ATOM 549 O O . LYS A 1 73 ? 13.633 -1.465 -3.067 1.00 78.94 73 LYS A O 1
ATOM 554 N N . LEU A 1 74 ? 15.041 -2.881 -2.027 1.00 73.69 74 LEU A N 1
ATOM 555 C CA . LEU A 1 74 ? 15.721 -3.334 -3.251 1.00 73.69 74 LEU A CA 1
ATOM 556 C C . LEU A 1 74 ? 14.721 -3.895 -4.279 1.00 73.69 74 LEU A C 1
ATOM 558 O O . LEU A 1 74 ? 14.909 -3.740 -5.478 1.00 73.69 74 LEU A O 1
ATOM 562 N N . ALA A 1 75 ? 13.615 -4.474 -3.798 1.00 73.50 75 ALA A N 1
ATOM 563 C CA . ALA A 1 75 ? 12.504 -4.953 -4.619 1.00 73.50 75 ALA A CA 1
ATOM 564 C C . ALA A 1 75 ? 11.843 -3.866 -5.492 1.00 73.50 75 ALA A C 1
ATOM 566 O O . ALA A 1 75 ? 11.184 -4.208 -6.467 1.00 73.50 75 ALA A O 1
ATOM 567 N N . ASN A 1 76 ? 12.029 -2.582 -5.169 1.00 82.94 76 ASN A N 1
ATOM 568 C CA . ASN A 1 76 ? 11.446 -1.453 -5.893 1.00 82.94 76 ASN A CA 1
ATOM 569 C C . ASN A 1 76 ? 12.467 -0.727 -6.787 1.00 82.94 76 ASN A C 1
ATOM 571 O O . ASN A 1 76 ? 12.122 0.279 -7.387 1.00 82.94 76 ASN A O 1
ATOM 575 N N . MET A 1 77 ? 13.709 -1.214 -6.917 1.00 76.25 77 MET A N 1
ATOM 576 C CA . MET A 1 77 ? 14.747 -0.536 -7.719 1.00 76.25 77 MET A CA 1
ATOM 577 C C . MET A 1 77 ? 14.407 -0.394 -9.208 1.00 76.25 77 MET A C 1
ATOM 579 O O . MET A 1 77 ? 14.986 0.445 -9.888 1.00 76.25 77 MET A O 1
ATOM 583 N N . SER A 1 78 ? 13.506 -1.229 -9.725 1.00 77.25 78 SER A N 1
ATOM 584 C CA . SER A 1 78 ? 13.012 -1.150 -11.105 1.00 77.25 78 SER A CA 1
ATOM 585 C C . SER A 1 78 ? 11.603 -0.568 -11.191 1.00 77.25 78 SER A C 1
ATOM 587 O O . SER A 1 78 ? 10.982 -0.652 -12.247 1.00 77.25 78 SER A O 1
ATOM 589 N N . ALA A 1 79 ? 11.069 -0.050 -10.084 1.00 83.25 79 ALA A N 1
ATOM 590 C CA . ALA A 1 79 ? 9.754 0.550 -10.088 1.00 83.25 79 ALA A CA 1
ATOM 591 C C . ALA A 1 79 ? 9.810 1.965 -10.653 1.00 83.25 79 ALA A C 1
ATOM 593 O O . ALA A 1 79 ? 10.661 2.765 -10.275 1.00 83.25 79 ALA A O 1
ATOM 594 N N . ASP A 1 80 ? 8.881 2.258 -11.554 1.00 83.81 80 ASP A N 1
ATOM 595 C CA . ASP A 1 80 ? 8.660 3.612 -12.039 1.00 83.81 80 ASP A CA 1
ATOM 596 C C . ASP A 1 80 ? 7.947 4.428 -10.951 1.00 83.81 80 ASP A C 1
ATOM 598 O O . ASP A 1 80 ? 6.752 4.251 -10.727 1.00 83.81 80 ASP A O 1
ATOM 602 N N . ASP A 1 81 ? 8.675 5.300 -10.250 1.00 77.88 81 ASP A N 1
ATOM 603 C CA . ASP A 1 81 ? 8.126 6.154 -9.187 1.00 77.88 81 ASP A CA 1
ATOM 604 C C . ASP A 1 81 ? 7.087 7.174 -9.688 1.00 77.88 81 ASP A C 1
ATOM 606 O O . ASP A 1 81 ? 6.305 7.696 -8.881 1.00 77.88 81 ASP A O 1
ATOM 610 N N . ASP A 1 82 ? 7.031 7.406 -11.002 1.00 82.94 82 ASP A N 1
ATOM 611 C CA . ASP A 1 82 ? 6.088 8.304 -11.665 1.00 82.94 82 ASP A CA 1
ATOM 612 C C . ASP A 1 82 ? 4.898 7.556 -12.288 1.00 82.94 82 ASP A C 1
ATOM 614 O O . ASP A 1 82 ? 4.011 8.185 -12.879 1.00 82.94 82 ASP A O 1
ATOM 618 N N . ALA A 1 83 ? 4.808 6.226 -12.129 1.00 88.81 83 ALA A N 1
ATOM 619 C CA . ALA A 1 83 ? 3.682 5.488 -12.687 1.00 88.81 83 ALA A CA 1
ATOM 620 C C . ALA A 1 83 ? 2.363 6.006 -12.083 1.00 88.81 83 ALA A C 1
ATOM 622 O O . ALA A 1 83 ? 2.269 6.224 -10.872 1.00 88.81 83 ALA A O 1
ATOM 623 N N . PRO A 1 84 ? 1.298 6.168 -12.887 1.00 92.50 84 PRO A N 1
ATOM 624 C CA . PRO A 1 84 ? 0.058 6.796 -12.430 1.00 92.50 84 PRO A CA 1
ATOM 625 C C . PRO A 1 84 ? -0.718 5.941 -11.417 1.00 92.50 84 PRO A C 1
ATOM 627 O O . PRO A 1 84 ? -1.597 6.446 -10.714 1.00 92.50 84 PRO A O 1
ATOM 630 N N . VAL A 1 85 ? -0.438 4.637 -11.362 1.00 94.25 85 VAL A N 1
ATOM 631 C CA . VAL A 1 85 ? -1.125 3.659 -10.514 1.00 94.25 85 VAL A CA 1
ATOM 632 C C . VAL A 1 85 ? -0.117 2.646 -9.988 1.00 94.25 85 VAL A C 1
ATOM 634 O O . VAL A 1 85 ? 0.631 2.053 -10.767 1.00 94.25 85 VAL A O 1
ATOM 637 N N . PHE A 1 86 ? -0.177 2.383 -8.684 1.00 93.44 86 PHE A N 1
ATOM 638 C CA . PHE A 1 86 ? 0.643 1.375 -8.020 1.00 93.44 86 PHE A CA 1
ATOM 639 C C . PHE A 1 86 ? -0.191 0.257 -7.417 1.00 93.44 86 PHE A C 1
ATOM 641 O O . PHE A 1 86 ? -1.284 0.492 -6.901 1.00 93.44 86 PHE A O 1
ATOM 648 N N . ALA A 1 87 ? 0.371 -0.952 -7.447 1.00 95.25 87 ALA A N 1
ATOM 649 C CA . ALA A 1 87 ? -0.040 -2.083 -6.626 1.00 95.25 87 ALA A CA 1
ATOM 650 C C . ALA A 1 87 ? 0.873 -2.150 -5.397 1.00 95.25 87 ALA A C 1
ATOM 652 O O . ALA A 1 87 ? 1.982 -2.681 -5.464 1.00 95.25 87 ALA A O 1
ATOM 653 N N . VAL A 1 88 ? 0.421 -1.585 -4.280 1.00 95.25 88 VAL A N 1
ATOM 654 C CA . VAL A 1 88 ? 1.168 -1.592 -3.020 1.00 95.25 88 VAL A CA 1
ATOM 655 C C . VAL A 1 88 ? 0.851 -2.874 -2.267 1.00 95.25 88 VAL A C 1
ATOM 657 O O . VAL A 1 88 ? -0.315 -3.143 -1.981 1.00 95.25 88 VAL A O 1
ATOM 660 N N . TYR A 1 89 ? 1.878 -3.643 -1.914 1.00 95.88 89 TYR A N 1
ATOM 661 C CA . TYR A 1 89 ? 1.737 -4.860 -1.119 1.00 95.88 89 TYR A CA 1
ATOM 662 C C . TYR A 1 89 ? 2.687 -4.860 0.079 1.00 95.88 89 TYR A C 1
ATOM 664 O O . TYR A 1 89 ? 3.811 -4.366 0.001 1.00 95.88 89 TYR A O 1
ATOM 672 N N . VAL A 1 90 ? 2.219 -5.420 1.196 1.00 95.56 90 VAL A N 1
ATOM 673 C CA . VAL A 1 90 ? 2.936 -5.447 2.489 1.00 95.56 90 VAL A CA 1
ATOM 674 C C . VAL A 1 90 ? 3.372 -6.857 2.900 1.00 95.56 90 VAL A C 1
ATOM 676 O O . VAL A 1 90 ? 3.955 -7.064 3.962 1.00 95.56 90 VAL A O 1
ATOM 679 N N . THR A 1 91 ? 3.082 -7.843 2.055 1.00 94.25 91 THR A N 1
ATOM 680 C CA . THR A 1 91 ? 3.441 -9.252 2.225 1.00 94.25 91 THR A CA 1
ATOM 681 C C . THR A 1 91 ? 4.832 -9.563 1.670 1.00 94.25 91 THR A C 1
ATOM 683 O O . THR A 1 91 ? 5.462 -8.757 0.978 1.00 94.25 91 THR A O 1
ATOM 686 N N . SER A 1 92 ? 5.339 -10.762 1.973 1.00 91.19 92 SER A N 1
ATOM 687 C CA . SER A 1 92 ? 6.619 -11.245 1.440 1.00 91.19 92 SER A CA 1
ATOM 688 C C . SER A 1 92 ? 6.608 -11.353 -0.086 1.00 91.19 92 SER A C 1
ATOM 690 O O . SER A 1 92 ? 7.552 -10.870 -0.718 1.00 91.19 92 SER A O 1
ATOM 692 N N . ASP A 1 93 ? 5.524 -11.899 -0.636 1.00 91.31 93 ASP A N 1
ATOM 693 C CA . ASP A 1 93 ? 5.298 -12.144 -2.061 1.00 91.31 93 ASP A CA 1
ATOM 694 C C . ASP A 1 93 ? 4.145 -11.286 -2.591 1.00 91.31 93 ASP A C 1
ATOM 696 O O . ASP A 1 93 ? 3.295 -10.837 -1.816 1.00 91.31 93 ASP A O 1
ATOM 700 N N . VAL A 1 94 ? 4.103 -11.078 -3.911 1.00 91.19 94 VAL A N 1
ATOM 701 C CA . VAL A 1 94 ? 3.022 -10.341 -4.586 1.00 91.19 94 VAL A CA 1
ATOM 702 C C . VAL A 1 94 ? 1.725 -11.166 -4.522 1.00 91.19 94 VAL A C 1
ATOM 704 O O . VAL A 1 94 ? 1.695 -12.277 -5.057 1.00 91.19 94 VAL A O 1
ATOM 707 N N . PRO A 1 95 ? 0.641 -10.663 -3.901 1.00 93.69 95 PRO A N 1
ATOM 708 C CA . PRO A 1 95 ? -0.614 -11.410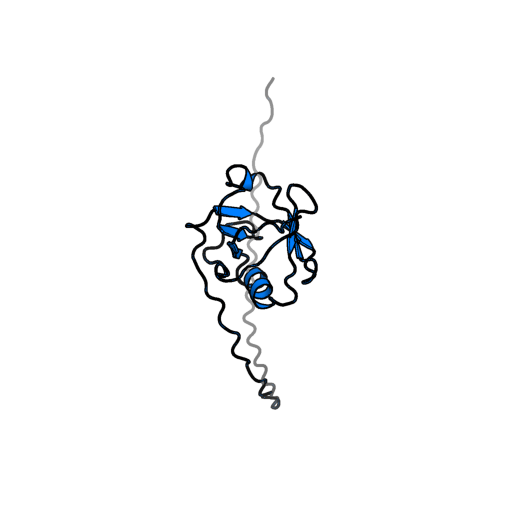 -3.810 1.00 93.69 95 PRO A CA 1
ATOM 709 C C . PRO A 1 95 ? -1.292 -11.598 -5.170 1.00 93.69 95 PRO A C 1
ATOM 711 O O . PRO A 1 95 ? -1.215 -10.740 -6.040 1.00 93.69 95 PRO A O 1
ATOM 714 N N . ALA A 1 96 ? -2.058 -12.678 -5.343 1.00 94.81 96 ALA A N 1
ATOM 715 C CA . ALA A 1 96 ? -2.813 -12.905 -6.583 1.00 94.81 96 ALA A CA 1
ATOM 716 C C . ALA A 1 96 ? -3.964 -11.898 -6.796 1.00 94.81 96 ALA A C 1
ATOM 718 O O . ALA A 1 96 ? -4.467 -11.738 -7.910 1.00 94.81 96 ALA A O 1
ATOM 719 N N . LYS A 1 97 ? -4.428 -11.251 -5.719 1.00 95.81 97 LYS A N 1
ATOM 720 C CA . LYS A 1 97 ? -5.531 -10.287 -5.724 1.00 95.81 97 LYS A CA 1
ATOM 721 C C . LYS A 1 97 ? -5.222 -9.136 -4.779 1.00 95.81 97 LYS A C 1
ATOM 723 O O . LYS A 1 97 ? -4.750 -9.359 -3.671 1.00 95.81 97 LYS A O 1
ATOM 728 N N . CYS A 1 98 ? -5.571 -7.933 -5.208 1.00 96.62 98 CYS A N 1
ATOM 729 C CA . CYS A 1 98 ? -5.439 -6.704 -4.437 1.00 96.62 98 CYS A CA 1
ATOM 730 C C . CYS A 1 98 ? -6.775 -5.965 -4.421 1.00 96.62 98 CYS A C 1
ATOM 732 O O . CYS A 1 98 ? -7.524 -6.043 -5.399 1.00 96.62 98 CYS A O 1
ATOM 734 N N . GLY A 1 99 ? -7.069 -5.230 -3.348 1.00 97.00 99 GLY A N 1
ATOM 735 C CA . GLY A 1 99 ? -8.233 -4.340 -3.322 1.00 97.00 99 GLY A CA 1
ATOM 736 C C . GLY A 1 99 ? -8.089 -3.214 -4.352 1.00 97.00 99 GLY A C 1
ATOM 737 O O . GLY A 1 99 ? -7.029 -2.602 -4.438 1.00 97.00 99 GLY A O 1
ATOM 738 N N . ASP A 1 100 ? -9.121 -2.950 -5.151 1.00 97.06 100 ASP A N 1
ATOM 739 C CA . ASP A 1 100 ? -9.119 -1.921 -6.195 1.00 97.06 100 ASP A CA 1
ATOM 740 C C . ASP A 1 100 ? -9.699 -0.605 -5.674 1.00 97.06 100 ASP A C 1
ATOM 742 O O . ASP A 1 100 ? -10.912 -0.455 -5.518 1.00 97.06 100 ASP A O 1
ATOM 746 N N . PHE A 1 101 ? -8.818 0.369 -5.465 1.00 96.69 101 PHE A N 1
ATOM 747 C CA . PHE A 1 101 ? -9.149 1.716 -5.016 1.00 96.69 101 PHE A CA 1
ATOM 748 C C . PHE A 1 101 ? -8.730 2.772 -6.041 1.00 96.69 101 PHE A C 1
ATOM 750 O O . PHE A 1 101 ? -8.589 3.943 -5.711 1.00 96.69 101 PHE A O 1
ATOM 757 N N . ARG A 1 102 ? -8.574 2.414 -7.324 1.00 95.62 102 ARG A N 1
ATOM 758 C CA . ARG A 1 102 ? -8.177 3.375 -8.378 1.00 95.62 102 ARG A CA 1
ATOM 759 C C . ARG A 1 102 ? -9.174 4.517 -8.584 1.00 95.62 102 ARG A C 1
ATOM 761 O O . ARG A 1 102 ? -8.824 5.537 -9.171 1.00 95.62 102 ARG A O 1
ATOM 768 N N . LYS A 1 103 ? -10.423 4.341 -8.148 1.00 95.00 103 LYS A N 1
ATOM 769 C CA . LYS A 1 103 ? -11.460 5.383 -8.184 1.00 95.00 103 LYS A CA 1
ATOM 770 C C . LYS A 1 103 ? -11.387 6.336 -6.987 1.00 95.00 103 LYS A C 1
ATOM 772 O O . LYS A 1 103 ? -12.004 7.392 -7.047 1.00 95.00 103 LYS A O 1
ATOM 777 N N . LEU A 1 104 ? -10.656 5.966 -5.936 1.00 93.50 104 LEU A N 1
ATOM 778 C CA . LEU A 1 104 ? -10.437 6.793 -4.759 1.00 93.50 104 LEU A CA 1
ATOM 779 C C . LEU A 1 104 ? -9.247 7.727 -5.002 1.00 93.50 104 LEU A C 1
ATOM 781 O O . LEU A 1 104 ? -8.199 7.307 -5.497 1.00 93.50 104 LEU A O 1
ATOM 785 N N . GLU A 1 105 ? -9.409 9.001 -4.662 1.00 92.75 105 GLU A N 1
ATOM 786 C CA . GLU A 1 105 ? -8.330 9.985 -4.727 1.00 92.75 105 GLU A CA 1
ATOM 787 C C . GLU A 1 105 ? -7.658 10.088 -3.368 1.00 92.75 105 GLU A C 1
ATOM 789 O O . GLU A 1 105 ? -8.010 10.915 -2.534 1.00 92.75 105 GLU A O 1
ATOM 794 N N . LEU A 1 106 ? -6.697 9.197 -3.147 1.00 92.06 106 LEU A N 1
ATOM 795 C CA . LEU A 1 106 ? -5.959 9.131 -1.901 1.00 92.06 106 LEU A CA 1
ATOM 796 C C . LEU A 1 106 ? -4.576 9.760 -2.084 1.00 92.06 106 LEU A C 1
ATOM 798 O O . LEU A 1 106 ? -3.645 9.119 -2.573 1.00 92.06 106 LEU A O 1
ATOM 802 N N . SER A 1 107 ? -4.449 11.034 -1.717 1.00 93.88 107 SER A N 1
ATOM 803 C CA . SER A 1 107 ? -3.154 11.713 -1.731 1.00 93.88 107 SER A CA 1
ATOM 804 C C . SER A 1 107 ? -2.296 11.311 -0.536 1.00 93.88 107 SER A C 1
ATOM 806 O O . SER A 1 107 ? -2.826 11.083 0.551 1.00 93.88 107 SER A O 1
ATOM 808 N N . TYR A 1 108 ? -0.976 11.315 -0.703 1.00 93.88 108 TYR A N 1
ATOM 809 C CA . TYR A 1 108 ? -0.044 11.044 0.391 1.00 93.88 108 TYR A CA 1
ATOM 810 C C . TYR A 1 108 ? 1.001 12.140 0.562 1.00 93.88 108 TYR A C 1
ATOM 812 O O . TYR A 1 108 ? 1.460 12.758 -0.400 1.00 93.88 108 TYR A O 1
ATOM 820 N N . LYS A 1 109 ? 1.425 12.353 1.808 1.00 94.88 109 LYS A N 1
ATOM 821 C CA . LYS A 1 109 ? 2.574 13.200 2.138 1.00 94.88 109 LYS A CA 1
ATOM 822 C C . LYS A 1 109 ? 3.864 12.393 2.003 1.00 94.88 109 LYS A C 1
ATOM 824 O O . LYS A 1 109 ? 3.883 11.196 2.298 1.00 94.88 109 LYS A O 1
ATOM 829 N N . LYS A 1 110 ? 4.947 13.060 1.602 1.00 91.75 110 LYS A N 1
ATOM 830 C CA . LYS A 1 110 ? 6.310 12.507 1.564 1.00 91.75 110 LYS A CA 1
ATOM 831 C C . LYS A 1 110 ? 7.144 13.114 2.701 1.00 91.75 110 LYS A C 1
ATOM 833 O O . LYS A 1 110 ? 7.840 14.095 2.455 1.00 91.75 110 LYS A O 1
ATOM 838 N N . PRO A 1 111 ? 7.044 12.614 3.950 1.00 91.31 111 PRO A N 1
ATOM 839 C CA . PRO A 1 111 ? 7.865 13.134 5.047 1.00 91.31 111 PRO A CA 1
ATOM 840 C C . PRO A 1 111 ? 9.364 12.872 4.826 1.00 91.31 111 PRO A C 1
ATOM 842 O O . PRO A 1 111 ? 10.195 13.644 5.288 1.00 91.31 111 PRO A O 1
ATOM 845 N N . GLU A 1 112 ? 9.702 11.809 4.092 1.00 90.19 112 GLU A N 1
ATOM 846 C CA . GLU A 1 112 ? 11.055 11.469 3.638 1.00 90.19 112 GLU A CA 1
ATOM 847 C C . GLU A 1 112 ? 10.977 10.914 2.206 1.00 90.19 112 GLU A C 1
ATOM 849 O O . GLU A 1 112 ? 9.894 10.545 1.752 1.00 90.19 112 GLU A O 1
ATOM 854 N N . GLU A 1 113 ? 12.118 10.811 1.514 1.00 86.06 113 GLU A N 1
ATOM 855 C CA . GLU A 1 113 ? 12.222 10.381 0.104 1.00 86.06 113 GLU A CA 1
ATOM 856 C C . GLU A 1 113 ? 11.408 9.113 -0.209 1.00 86.06 113 GLU A C 1
ATOM 858 O O . GLU A 1 113 ? 10.670 9.070 -1.193 1.00 86.06 113 GLU A O 1
ATOM 863 N N . TYR A 1 114 ? 11.482 8.113 0.675 1.00 90.19 114 TYR A N 1
ATOM 864 C CA . TYR A 1 114 ? 10.852 6.801 0.488 1.00 90.19 114 TYR A CA 1
ATOM 865 C C . TYR A 1 114 ? 9.635 6.553 1.383 1.00 90.19 114 TYR A C 1
ATOM 867 O O . TYR A 1 114 ? 9.019 5.487 1.308 1.00 90.19 114 TYR A O 1
ATOM 875 N N . LYS A 1 115 ? 9.278 7.514 2.239 1.00 93.06 115 LYS A N 1
ATOM 876 C CA . LYS A 1 115 ? 8.128 7.375 3.133 1.00 93.06 115 LYS A CA 1
ATOM 877 C C . LYS A 1 115 ? 6.900 7.986 2.489 1.00 93.06 115 LYS A C 1
ATOM 879 O O . LYS A 1 115 ? 6.937 9.096 1.964 1.00 93.06 115 LYS A O 1
ATOM 884 N N . ARG A 1 116 ? 5.788 7.266 2.569 1.00 94.06 116 ARG A N 1
ATOM 885 C CA . ARG A 1 116 ? 4.479 7.727 2.109 1.00 94.06 116 ARG A CA 1
ATOM 886 C C . ARG A 1 116 ? 3.524 7.667 3.293 1.00 94.06 116 ARG A C 1
ATOM 888 O O . ARG A 1 116 ? 3.335 6.602 3.875 1.00 94.06 116 ARG A O 1
ATOM 895 N N . GLN A 1 117 ? 2.969 8.814 3.666 1.00 96.56 117 GLN A N 1
ATOM 896 C CA . GLN A 1 117 ? 2.015 8.936 4.763 1.00 96.56 117 GLN A CA 1
ATOM 897 C C . GLN A 1 117 ? 0.629 9.269 4.215 1.00 96.56 117 GLN A C 1
ATOM 899 O O . GLN A 1 117 ? 0.465 10.254 3.493 1.00 96.56 117 GLN A O 1
ATOM 904 N N . PHE A 1 118 ? -0.349 8.455 4.590 1.00 96.31 118 PHE A N 1
ATOM 905 C CA . PHE A 1 118 ? -1.740 8.531 4.166 1.00 96.31 118 PHE A CA 1
ATOM 906 C C . PHE A 1 118 ? -2.642 8.844 5.361 1.00 96.31 118 PHE A C 1
ATOM 908 O O . PHE A 1 118 ? -2.395 8.363 6.467 1.00 96.31 118 PHE A O 1
ATOM 915 N N . ASP A 1 119 ? -3.716 9.592 5.116 1.00 96.19 119 ASP A N 1
ATOM 916 C CA . ASP A 1 119 ? -4.859 9.645 6.027 1.00 96.19 119 ASP A CA 1
ATOM 917 C C . ASP A 1 119 ? -5.928 8.668 5.522 1.00 96.19 119 ASP A C 1
ATOM 919 O O . ASP A 1 119 ? -6.558 8.873 4.487 1.00 96.19 119 ASP A O 1
ATOM 923 N N . LEU A 1 120 ? -6.070 7.555 6.232 1.00 96.31 120 LEU A N 1
ATOM 924 C CA . LEU A 1 120 ? -7.023 6.478 5.984 1.00 96.31 120 LEU A CA 1
ATOM 925 C C . LEU A 1 120 ? -8.182 6.497 6.988 1.00 96.31 120 LEU A C 1
ATOM 927 O O . LEU A 1 120 ? -8.940 5.528 7.059 1.00 96.31 120 LEU A O 1
ATOM 931 N N . SER A 1 121 ? -8.336 7.565 7.779 1.00 96.31 121 SER A N 1
ATOM 932 C CA . SER A 1 121 ? -9.362 7.644 8.832 1.00 96.31 121 SER A CA 1
ATOM 933 C C . SER A 1 121 ? -10.778 7.494 8.276 1.00 96.31 121 SER A C 1
ATOM 935 O O . SER A 1 121 ? -11.625 6.852 8.895 1.00 96.31 121 SER A O 1
ATOM 937 N N . GLU A 1 122 ? -11.018 8.029 7.078 1.00 95.44 122 GLU A N 1
ATOM 938 C CA . GLU A 1 122 ? -12.299 7.938 6.366 1.00 95.44 122 GLU A CA 1
ATOM 939 C C . GLU A 1 122 ? -12.380 6.726 5.418 1.00 95.44 122 GLU A C 1
ATOM 941 O O . GLU A 1 122 ? -13.401 6.507 4.765 1.00 95.44 122 GLU A O 1
ATOM 946 N N . HIS A 1 123 ? -11.325 5.904 5.362 1.00 95.06 123 HIS A N 1
ATOM 947 C CA . HIS A 1 123 ? -11.179 4.786 4.424 1.00 95.06 123 HIS A CA 1
ATOM 948 C C . HIS A 1 123 ? -10.900 3.447 5.134 1.00 95.06 123 HIS A C 1
ATOM 950 O O . HIS A 1 123 ? -9.892 2.777 4.871 1.00 95.06 123 HIS A O 1
ATOM 956 N N . PRO A 1 124 ? -11.791 3.000 6.045 1.00 94.69 124 PRO A N 1
ATOM 957 C CA . PRO A 1 124 ? -11.621 1.731 6.754 1.00 94.69 124 PRO A CA 1
ATOM 958 C C . PRO A 1 124 ? -11.689 0.508 5.825 1.00 94.69 124 PRO A C 1
ATOM 960 O O . PRO A 1 124 ? -11.261 -0.583 6.194 1.00 94.69 124 PRO A O 1
ATOM 963 N N . ASP A 1 125 ? -12.246 0.661 4.628 1.00 94.88 125 ASP A N 1
ATOM 964 C CA . ASP A 1 125 ? -12.257 -0.338 3.563 1.00 94.88 125 ASP A CA 1
ATOM 965 C C . ASP A 1 125 ? -10.861 -0.590 2.975 1.00 94.88 125 ASP A C 1
ATOM 967 O O . ASP A 1 125 ? -10.518 -1.748 2.731 1.00 94.88 125 ASP A O 1
ATOM 971 N N . VAL A 1 126 ? -10.034 0.451 2.830 1.00 95.62 12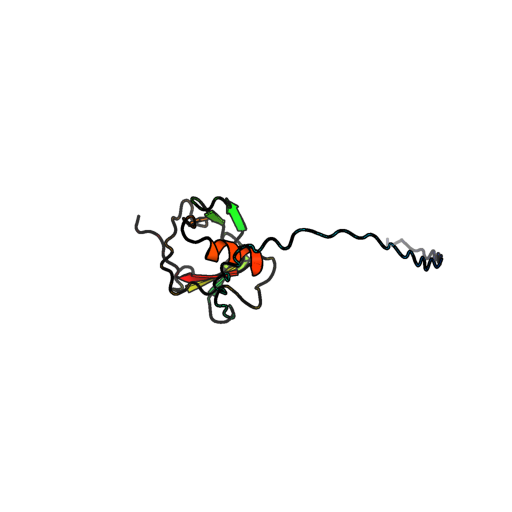6 VAL A N 1
ATOM 972 C CA . VAL A 1 126 ? -8.624 0.324 2.418 1.00 95.62 126 VAL A CA 1
ATOM 973 C C . VAL A 1 126 ? -7.838 -0.465 3.462 1.00 95.62 126 VAL A C 1
ATOM 975 O O . VAL A 1 126 ? -7.158 -1.428 3.115 1.00 95.62 126 VAL A O 1
ATOM 978 N N . LEU A 1 127 ? -7.990 -0.121 4.745 1.00 95.38 127 LEU A N 1
ATOM 979 C CA . LEU A 1 127 ? -7.338 -0.837 5.849 1.00 95.38 127 LEU A CA 1
ATOM 980 C C . LEU A 1 127 ? -7.737 -2.317 5.873 1.00 95.38 127 LEU A C 1
ATOM 982 O O . LEU A 1 127 ? -6.876 -3.193 5.885 1.00 95.38 127 LEU A O 1
ATOM 986 N N . LYS A 1 128 ? -9.039 -2.608 5.760 1.00 94.94 128 LYS A N 1
ATOM 987 C CA . LYS A 1 128 ? -9.539 -3.988 5.664 1.00 94.94 128 LYS A CA 1
ATOM 988 C C . LYS A 1 128 ? -8.980 -4.732 4.455 1.00 94.94 128 LYS A C 1
ATOM 990 O O . LYS A 1 128 ? -8.748 -5.933 4.539 1.00 94.94 128 LYS A O 1
ATOM 995 N N . ALA A 1 129 ? -8.795 -4.062 3.320 1.00 95.31 129 ALA A N 1
ATOM 996 C CA . ALA A 1 129 ? -8.213 -4.688 2.140 1.00 95.31 129 ALA A CA 1
ATOM 997 C C . ALA A 1 129 ? -6.728 -5.018 2.340 1.00 95.31 129 ALA A C 1
ATOM 999 O O . ALA A 1 129 ? -6.290 -6.092 1.932 1.00 95.31 129 ALA A O 1
ATOM 1000 N N . ILE A 1 130 ? -5.975 -4.138 3.004 1.00 95.31 130 ILE A N 1
ATOM 1001 C CA . ILE A 1 130 ? -4.585 -4.406 3.383 1.00 95.31 130 ILE A CA 1
ATOM 1002 C C . ILE A 1 130 ? -4.521 -5.595 4.349 1.00 95.31 130 ILE A C 1
ATOM 1004 O O . ILE A 1 130 ? -3.721 -6.496 4.126 1.00 95.31 130 ILE A O 1
ATOM 1008 N N . ASP A 1 131 ? -5.392 -5.656 5.357 1.00 94.12 131 ASP A N 1
ATOM 1009 C CA . ASP A 1 131 ? -5.402 -6.759 6.328 1.00 94.12 131 ASP A CA 1
ATOM 1010 C C . ASP A 1 131 ? -5.813 -8.100 5.697 1.00 94.12 131 ASP A C 1
ATOM 1012 O O . ASP A 1 131 ? -5.209 -9.134 5.977 1.00 94.12 131 ASP A O 1
ATOM 1016 N N . ASN A 1 132 ? -6.821 -8.095 4.818 1.00 94.25 132 ASN A N 1
ATOM 1017 C CA . ASN A 1 132 ? -7.369 -9.322 4.233 1.00 94.25 132 ASN A CA 1
ATOM 1018 C C . ASN A 1 132 ? -6.570 -9.841 3.031 1.00 94.25 132 ASN A C 1
ATOM 1020 O O . ASN A 1 132 ? -6.483 -11.051 2.831 1.00 94.25 132 ASN A O 1
ATOM 1024 N N . TYR A 1 133 ? -6.042 -8.942 2.196 1.00 95.25 133 TYR A N 1
ATOM 1025 C CA . TYR A 1 133 ? -5.381 -9.301 0.936 1.00 95.25 133 TYR A CA 1
ATOM 1026 C C . TYR A 1 133 ? -3.881 -9.010 0.939 1.00 95.25 133 TYR A C 1
ATOM 1028 O O . TYR A 1 133 ? -3.174 -9.471 0.046 1.00 95.25 133 TYR A O 1
ATOM 1036 N N . GLY A 1 134 ? -3.384 -8.219 1.892 1.00 95.75 134 GLY A N 1
ATOM 1037 C CA . GLY A 1 134 ? -1.988 -7.787 1.919 1.00 95.75 134 GLY A CA 1
ATOM 1038 C C . GLY A 1 134 ? -1.612 -6.829 0.789 1.00 95.75 134 GLY A C 1
ATOM 1039 O O . GLY A 1 134 ? -0.427 -6.541 0.623 1.00 95.75 134 GLY A O 1
ATOM 1040 N N . CYS A 1 135 ? -2.582 -6.366 -0.011 1.00 96.38 135 CYS A N 1
ATOM 1041 C CA . CYS A 1 135 ? -2.329 -5.566 -1.202 1.00 96.38 135 CYS A CA 1
ATOM 1042 C C . CYS A 1 135 ? -3.516 -4.693 -1.622 1.00 96.38 135 CYS A C 1
ATOM 1044 O O . CYS A 1 135 ? -4.682 -5.098 -1.554 1.00 96.38 135 CYS A O 1
ATOM 1046 N N . VAL A 1 136 ? -3.194 -3.508 -2.138 1.00 97.12 136 VAL A N 1
ATOM 1047 C CA . VAL A 1 136 ? -4.140 -2.524 -2.668 1.00 97.12 136 VAL A CA 1
ATOM 1048 C C . VAL A 1 136 ? -3.603 -1.880 -3.946 1.00 97.12 136 VAL A C 1
ATOM 1050 O O . VAL A 1 136 ? -2.405 -1.648 -4.088 1.00 97.12 136 VAL A O 1
ATOM 1053 N N . VAL A 1 137 ? -4.498 -1.578 -4.884 1.00 97.06 137 VAL A N 1
ATOM 1054 C CA . VAL A 1 137 ? -4.201 -0.840 -6.114 1.00 97.06 137 VAL A CA 1
ATOM 1055 C C . VAL A 1 137 ? -4.815 0.546 -6.014 1.00 97.06 137 VAL A C 1
ATOM 1057 O O . VAL A 1 137 ? -6.027 0.676 -5.848 1.00 97.06 137 VAL A O 1
ATOM 1060 N N . MET A 1 138 ? -3.994 1.584 -6.138 1.00 95.81 138 MET A N 1
ATOM 1061 C CA . MET A 1 138 ? -4.430 2.975 -5.996 1.00 95.81 138 MET A CA 1
ATOM 1062 C C . MET A 1 138 ? -3.659 3.911 -6.927 1.00 95.81 138 MET A C 1
ATOM 1064 O O . MET A 1 138 ? -2.600 3.559 -7.450 1.00 95.81 138 MET A O 1
ATOM 1068 N N . LYS A 1 139 ? -4.205 5.110 -7.144 1.00 95.62 139 LYS A N 1
ATOM 1069 C CA . LYS A 1 139 ? -3.520 6.165 -7.897 1.00 95.62 139 LYS A CA 1
ATOM 1070 C C . LYS A 1 139 ? -2.279 6.644 -7.135 1.00 95.62 139 LYS A C 1
ATOM 1072 O O . LYS A 1 139 ? -2.303 6.762 -5.913 1.00 95.62 139 LYS A O 1
ATOM 1077 N N . ASN A 1 140 ? -1.225 6.973 -7.867 1.00 93.00 140 ASN A N 1
ATOM 1078 C CA . ASN A 1 140 ? -0.024 7.598 -7.328 1.00 93.00 140 ASN A CA 1
ATOM 1079 C C . ASN A 1 140 ? -0.199 9.124 -7.290 1.00 93.00 140 ASN A C 1
ATOM 1081 O O . ASN A 1 140 ? 0.047 9.804 -8.284 1.00 93.00 140 ASN A O 1
ATOM 1085 N N . ILE A 1 141 ? -0.689 9.662 -6.170 1.00 91.06 141 ILE A N 1
ATOM 1086 C CA . ILE A 1 141 ? -0.959 11.100 -6.028 1.00 91.06 141 ILE A CA 1
ATOM 1087 C C . ILE A 1 141 ? -0.136 11.663 -4.861 1.00 91.06 141 ILE A C 1
ATOM 1089 O O . ILE A 1 141 ? -0.573 11.589 -3.710 1.00 91.06 141 ILE A O 1
ATOM 1093 N N . PRO A 1 142 ? 1.046 12.252 -5.109 1.00 87.50 142 PRO A N 1
ATOM 1094 C CA . PRO A 1 142 ? 1.720 13.031 -4.079 1.00 87.50 142 PRO A CA 1
ATOM 1095 C C . PRO A 1 142 ? 0.879 14.269 -3.729 1.00 87.50 142 PRO A C 1
ATOM 1097 O O . PRO A 1 142 ? 0.347 14.943 -4.613 1.00 87.50 142 PRO A O 1
ATOM 1100 N N . ALA A 1 143 ? 0.752 14.579 -2.437 1.00 83.94 143 ALA A N 1
ATOM 1101 C CA . ALA A 1 143 ? 0.130 15.819 -1.989 1.00 83.94 143 ALA A CA 1
ATOM 1102 C C . ALA A 1 143 ? 0.905 17.016 -2.563 1.00 83.94 143 ALA A C 1
ATOM 1104 O O . ALA A 1 143 ? 2.139 17.026 -2.551 1.00 83.94 143 ALA A O 1
ATOM 1105 N N . LYS A 1 144 ? 0.183 18.020 -3.075 1.00 72.94 144 LYS A N 1
ATOM 1106 C CA . LYS A 1 144 ? 0.796 19.291 -3.475 1.00 72.94 144 LYS A CA 1
ATOM 1107 C C . LYS A 1 144 ? 1.332 19.949 -2.201 1.00 72.94 144 LYS A C 1
ATOM 1109 O O . LYS A 1 144 ? 0.546 20.198 -1.288 1.00 72.94 144 LYS A O 1
ATOM 1114 N N . GLY A 1 145 ? 2.656 20.092 -2.126 1.00 58.22 145 GLY A N 1
ATOM 1115 C CA . GLY A 1 145 ? 3.344 20.775 -1.028 1.00 58.22 145 GLY A CA 1
ATOM 1116 C C . GLY A 1 145 ? 2.997 22.252 -0.949 1.00 58.22 145 GLY A C 1
ATOM 1117 O O . GLY A 1 145 ? 2.523 22.802 -1.970 1.00 58.22 145 GLY A O 1
#

Radius of gyration: 25.17 Å; chains: 1; bounding box: 77×66×41 Å

Secondary structure (DSSP, 8-state):
---------------------------------------------EE-GGGSEEEE-EEEE--GGGEEEE---GGGTT--TT-SEEEEE-SSS--S-EEE-TTS--EEE-SSTTEEEE--TT-HHHHHHHHHHSEEEEE-EE---

pLDDT: mean 80.19, std 19.44, range [41.78, 97.69]

Foldseek 3Di:
DDDDDDDDDDDDDDDDDDDPDDDDDDDDDDDDPPPDPPPVPPPQDKDAQPVFFEFEWAFPDPPQQWGKIFRPDPVCPVGDLPGFKYKYFHDPDRFRMAGEPQVPDWEWEPPDPGMTTTNCVVPVVNVVRCVPGRIHMYTNHYPDD

Sequence (145 aa):
MKKYASAIVLLIVLCGLAATGRAKIMGNNEDAHRSGEDKKAASVQTVSPEKFQPIKAEVLDKTPSHYTIDVKKLANMSADDDAPVFAVYVTSDVPAKCGDFRKLELSYKKPEEYKRQFDLSEHPDVLKAIDNYGCVVMKNIPAKG